Protein AF-R4WCG2-F1 (afdb_monomer_lite)

Radius of gyration: 15.19 Å; chains: 1; bounding box: 38×12×40 Å

Foldseek 3Di:
DQVVFWDKDAPPPDDPVNDQQDFDDDPDTDGPDDGDIDTDGDDDPPPD

Sequence (48 aa):
RLLYHFDWKLPDGIEPEDVDLREAAGITARKETSLILYPITRIPPGNV

Organism: NCBI:txid45619

InterPro domains:
  IPR052306 Cytochrome P450 71D [PTHR47953] (2-42)

Secondary structure (DSSP, 8-state):
-HHHHEEEEPPTT--GGGS--PBPSSSS--BSS----EEEE--PPP--

Structure (mmCIF, N/CA/C/O backbone):
data_AF-R4WCG2-F1
#
_entry.id   AF-R4WCG2-F1
#
loop_
_atom_site.group_PDB
_atom_site.id
_atom_site.type_symbol
_atom_site.label_atom_id
_atom_site.label_alt_id
_atom_site.label_comp_id
_atom_site.label_asym_id
_atom_site.label_entity_id
_atom_site.label_seq_id
_atom_site.pdbx_PDB_ins_code
_atom_site.Cartn_x
_atom_site.Cartn_y
_atom_site.Cartn_z
_atom_site.occupancy
_atom_site.B_is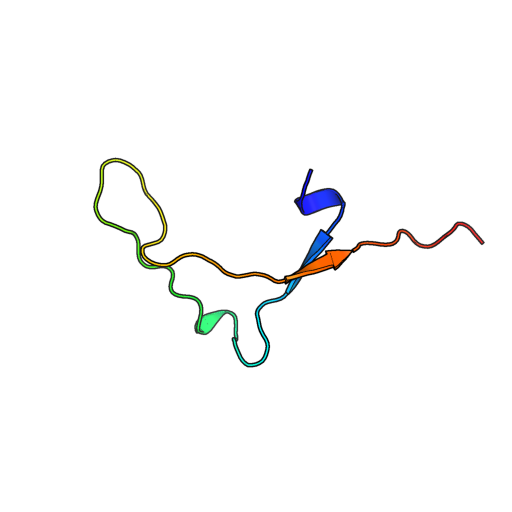o_or_equiv
_atom_site.auth_seq_id
_atom_site.auth_comp_id
_atom_site.auth_asym_id
_atom_site.auth_atom_id
_atom_site.pdbx_PDB_model_num
ATOM 1 N N . ARG A 1 1 ? 13.061 -0.270 4.210 1.00 80.19 1 ARG A N 1
ATOM 2 C CA . ARG A 1 1 ? 13.746 -0.356 2.890 1.00 80.19 1 ARG A CA 1
ATOM 3 C C . ARG A 1 1 ? 12.800 -0.596 1.709 1.00 80.19 1 ARG A C 1
ATOM 5 O O . ARG A 1 1 ? 13.210 -0.357 0.584 1.00 80.19 1 ARG A O 1
ATOM 12 N N . LEU A 1 2 ? 11.552 -1.013 1.941 1.00 89.19 2 LEU A N 1
ATOM 13 C CA . LEU A 1 2 ? 10.571 -1.309 0.890 1.00 89.19 2 LEU A CA 1
ATOM 14 C C . LEU A 1 2 ? 10.366 -0.161 -0.123 1.00 89.19 2 LEU A C 1
ATOM 16 O O . LEU A 1 2 ? 10.422 -0.403 -1.320 1.00 89.19 2 LEU A O 1
ATOM 20 N N . LEU A 1 3 ? 10.275 1.088 0.344 1.00 90.06 3 LEU A N 1
ATOM 21 C CA . LEU A 1 3 ? 10.108 2.276 -0.515 1.00 90.06 3 LEU A CA 1
ATOM 22 C C . LEU A 1 3 ? 11.327 2.625 -1.395 1.00 90.06 3 LEU A C 1
ATOM 24 O O . LEU A 1 3 ? 11.215 3.453 -2.293 1.00 90.06 3 LEU A O 1
ATOM 28 N N . TYR A 1 4 ? 12.502 2.049 -1.118 1.00 87.81 4 TYR A N 1
ATOM 29 C CA . TYR A 1 4 ? 13.718 2.309 -1.900 1.00 87.81 4 TYR A CA 1
ATOM 30 C C . TYR A 1 4 ? 13.877 1.314 -3.055 1.00 87.81 4 TYR A C 1
ATOM 32 O O . TYR A 1 4 ? 14.303 1.696 -4.139 1.00 87.81 4 TYR A O 1
ATOM 40 N N . HIS A 1 5 ? 13.519 0.048 -2.825 1.00 88.00 5 HIS A N 1
ATOM 41 C CA . HIS A 1 5 ? 13.696 -1.030 -3.804 1.00 88.00 5 HIS A CA 1
ATOM 42 C C . HIS A 1 5 ? 12.494 -1.231 -4.722 1.00 88.00 5 HIS A C 1
ATOM 44 O O . HIS A 1 5 ? 12.651 -1.824 -5.786 1.00 88.00 5 HIS A O 1
ATOM 50 N N . PHE A 1 6 ? 11.315 -0.764 -4.314 1.00 93.94 6 PHE A N 1
ATOM 51 C CA . PHE A 1 6 ? 10.085 -1.004 -5.048 1.00 93.94 6 PHE A CA 1
ATOM 52 C C . PHE A 1 6 ? 9.316 0.287 -5.284 1.00 93.94 6 PHE A C 1
ATOM 54 O O . PHE A 1 6 ? 9.120 1.086 -4.363 1.00 93.94 6 PHE A O 1
ATOM 61 N N . ASP A 1 7 ? 8.850 0.432 -6.516 1.00 93.00 7 ASP A N 1
ATOM 62 C CA . ASP A 1 7 ? 7.624 1.154 -6.805 1.00 93.00 7 ASP A CA 1
ATOM 63 C C . ASP A 1 7 ? 6.420 0.292 -6.426 1.00 93.00 7 ASP A C 1
ATOM 65 O O . ASP A 1 7 ? 6.530 -0.923 -6.251 1.00 93.00 7 ASP A O 1
ATOM 69 N N . TRP A 1 8 ? 5.265 0.927 -6.270 1.00 94.25 8 TRP A N 1
ATOM 70 C CA . TRP A 1 8 ? 4.045 0.264 -5.828 1.00 94.25 8 TRP A CA 1
ATOM 71 C C . TRP A 1 8 ? 2.932 0.557 -6.815 1.00 94.25 8 TRP A C 1
ATOM 73 O O . TRP A 1 8 ? 2.755 1.701 -7.231 1.00 94.25 8 TRP A O 1
ATOM 83 N N . LYS A 1 9 ? 2.179 -0.481 -7.166 1.00 95.81 9 LYS A N 1
ATOM 84 C CA . LYS A 1 9 ? 1.004 -0.389 -8.031 1.00 95.81 9 LYS A CA 1
ATOM 85 C C . LYS A 1 9 ? -0.199 -0.993 -7.315 1.00 95.81 9 LYS A C 1
ATOM 87 O O . LYS A 1 9 ? -0.051 -1.974 -6.584 1.00 95.81 9 LYS A O 1
ATOM 92 N N . LEU A 1 10 ? -1.377 -0.418 -7.527 1.00 96.94 10 LEU A N 1
ATOM 93 C CA . LEU A 1 10 ? -2.633 -1.045 -7.125 1.00 96.94 10 LEU A CA 1
ATOM 94 C C . LEU A 1 10 ? -2.911 -2.303 -7.973 1.00 96.94 10 LEU A C 1
ATOM 96 O O . LEU A 1 10 ? -2.380 -2.427 -9.085 1.00 96.94 10 LEU A O 1
ATOM 100 N N . PRO A 1 11 ? -3.711 -3.254 -7.458 1.00 95.94 11 PRO A N 1
ATOM 101 C CA . PRO A 1 11 ? -4.230 -4.349 -8.266 1.00 95.94 11 PRO A CA 1
ATOM 102 C C . PRO A 1 11 ? -4.955 -3.842 -9.516 1.00 95.94 11 PRO A C 1
ATOM 104 O O . PRO A 1 11 ? -5.479 -2.730 -9.532 1.00 95.94 11 PRO A O 1
ATOM 107 N N . ASP A 1 12 ? -4.978 -4.654 -10.572 1.00 95.12 12 ASP A N 1
ATOM 108 C CA . ASP A 1 12 ? -5.619 -4.253 -11.824 1.00 95.12 12 ASP A CA 1
ATOM 109 C C . ASP A 1 12 ? -7.116 -3.979 -11.617 1.00 95.12 12 ASP A C 1
ATOM 111 O O . ASP A 1 12 ? -7.815 -4.750 -10.958 1.00 95.12 12 ASP A O 1
ATOM 115 N N . GLY A 1 13 ? -7.594 -2.875 -12.196 1.00 95.31 13 GLY A N 1
ATOM 116 C CA . GLY A 1 13 ? -8.986 -2.436 -12.079 1.00 95.31 13 GLY A CA 1
ATOM 117 C C . GLY A 1 13 ? -9.339 -1.747 -10.758 1.00 95.31 13 GLY A C 1
ATOM 118 O O . GLY A 1 13 ? -10.520 -1.516 -10.529 1.00 95.31 13 GLY A O 1
ATOM 119 N N . ILE A 1 14 ? -8.352 -1.445 -9.907 1.00 96.31 14 ILE A N 1
ATOM 120 C CA . ILE A 1 14 ? -8.529 -0.641 -8.693 1.00 96.31 14 ILE A CA 1
ATOM 121 C C . ILE A 1 14 ? -7.898 0.731 -8.910 1.00 96.31 14 ILE A C 1
ATOM 123 O O . ILE A 1 14 ? -6.676 0.838 -9.058 1.00 96.31 14 ILE A O 1
ATOM 127 N N . GLU A 1 15 ? -8.724 1.771 -8.882 1.00 95.94 15 GLU A N 1
ATOM 128 C CA . GLU A 1 15 ? -8.277 3.159 -8.928 1.00 95.94 15 GLU A CA 1
ATOM 129 C C . GLU A 1 15 ? -7.989 3.690 -7.509 1.00 95.94 15 GLU A C 1
ATOM 131 O O . GLU A 1 15 ? -8.435 3.113 -6.509 1.00 95.94 15 GLU A O 1
ATOM 136 N N . PRO A 1 16 ? -7.215 4.780 -7.361 1.00 94.19 16 PRO A N 1
ATOM 137 C CA . PRO A 1 16 ? -6.915 5.360 -6.051 1.00 94.19 16 PRO A CA 1
ATOM 138 C C . PRO A 1 16 ? -8.158 5.719 -5.229 1.00 94.19 16 PRO A C 1
ATOM 140 O O . PRO A 1 16 ? -8.139 5.589 -4.006 1.00 94.19 16 PRO A O 1
ATOM 143 N N . GLU A 1 17 ? -9.232 6.149 -5.887 1.00 95.62 17 GLU A N 1
ATOM 144 C CA . GLU A 1 17 ? -10.496 6.535 -5.259 1.00 95.62 17 GLU A CA 1
ATOM 145 C C . GLU A 1 17 ? -11.275 5.331 -4.709 1.00 95.62 17 GLU A C 1
ATOM 147 O O . GLU A 1 17 ? -12.064 5.490 -3.777 1.00 95.62 17 GLU A O 1
ATOM 152 N N . ASP A 1 18 ? -11.021 4.126 -5.230 1.00 95.56 18 ASP A N 1
ATOM 153 C CA . ASP A 1 18 ? -11.639 2.880 -4.759 1.00 95.56 18 ASP A CA 1
ATOM 154 C C . ASP A 1 18 ? -11.012 2.376 -3.448 1.00 95.56 18 ASP A C 1
ATOM 156 O O . ASP A 1 18 ? -11.535 1.472 -2.787 1.00 95.56 18 ASP A O 1
ATOM 160 N N . VAL A 1 19 ? -9.862 2.932 -3.054 1.00 94.56 19 VAL A N 1
ATOM 161 C CA . VAL A 1 19 ? -9.161 2.525 -1.839 1.00 94.56 19 VAL A CA 1
ATOM 162 C C . VAL A 1 19 ? -9.942 2.990 -0.613 1.00 94.56 19 VAL A C 1
ATOM 164 O O . VAL A 1 19 ? -9.961 4.168 -0.273 1.00 94.56 19 VAL A O 1
ATOM 167 N N . ASP A 1 20 ? -10.496 2.037 0.135 1.00 93.94 20 ASP A N 1
ATOM 168 C CA . ASP A 1 20 ? -11.141 2.321 1.418 1.00 93.94 20 ASP A CA 1
ATOM 169 C C . ASP A 1 20 ? -10.128 2.900 2.420 1.00 93.94 20 ASP A C 1
ATOM 171 O O . ASP A 1 20 ? -9.116 2.263 2.737 1.00 93.94 20 ASP A O 1
ATOM 175 N N . LEU A 1 21 ? -10.389 4.114 2.903 1.00 92.44 21 LEU A N 1
ATOM 176 C CA . LEU A 1 21 ? -9.566 4.837 3.879 1.00 92.44 21 LEU A CA 1
ATOM 177 C C . LEU A 1 21 ? -10.211 4.910 5.266 1.00 92.44 21 LEU A C 1
ATOM 179 O O . LEU A 1 21 ? -9.661 5.572 6.145 1.00 92.44 21 LEU A O 1
ATOM 183 N N . ARG A 1 22 ? -11.351 4.241 5.485 1.00 96.19 22 ARG A N 1
ATOM 184 C CA . ARG A 1 22 ? -11.991 4.199 6.803 1.00 96.19 22 ARG A CA 1
ATOM 185 C C . ARG A 1 22 ? -11.049 3.596 7.837 1.00 96.19 22 ARG A C 1
ATOM 187 O O . ARG A 1 22 ? -10.240 2.713 7.536 1.00 96.19 22 ARG A O 1
ATOM 194 N N . GLU A 1 23 ? -11.154 4.081 9.066 1.00 96.12 23 GLU A N 1
ATOM 195 C CA . GLU A 1 23 ? -10.350 3.607 10.186 1.00 96.12 23 GLU A CA 1
ATOM 196 C C . GLU A 1 23 ? -11.102 2.551 10.998 1.00 96.12 23 GLU A C 1
ATOM 198 O O . GLU A 1 23 ? -12.303 2.658 11.240 1.00 96.12 23 GLU A O 1
ATOM 203 N N . ALA A 1 24 ? -10.379 1.531 11.458 1.00 95.44 24 ALA A N 1
ATOM 204 C CA . ALA A 1 24 ? -10.914 0.567 12.403 1.00 95.44 24 ALA A CA 1
ATOM 205 C C . ALA A 1 24 ? -11.082 1.216 13.782 1.00 95.44 24 ALA A C 1
ATOM 207 O O . ALA A 1 24 ? -10.210 1.955 14.241 1.00 95.44 24 ALA A O 1
ATOM 208 N N . ALA A 1 25 ? -12.135 0.835 14.503 1.00 94.19 25 ALA A N 1
ATOM 209 C CA . ALA A 1 25 ? -12.279 1.206 15.905 1.00 94.19 25 ALA A CA 1
ATOM 210 C C . ALA A 1 25 ? -11.130 0.625 16.755 1.00 94.19 25 ALA A C 1
ATOM 212 O O . ALA A 1 25 ? -10.782 -0.555 16.636 1.00 94.19 25 ALA A O 1
ATOM 213 N N . GLY A 1 26 ? -10.559 1.443 17.640 1.00 93.38 26 GLY A N 1
ATOM 214 C CA . GLY A 1 26 ? -9.511 1.020 18.564 1.00 93.38 26 GLY A CA 1
ATOM 215 C C . GLY A 1 26 ? -8.698 2.181 19.128 1.00 93.38 26 GLY A C 1
ATOM 216 O O . GLY A 1 26 ? -8.957 3.343 18.841 1.00 93.38 26 GLY A O 1
ATOM 217 N N . ILE A 1 27 ? -7.699 1.846 19.946 1.00 95.62 27 ILE A N 1
ATOM 218 C CA . ILE A 1 27 ? -6.790 2.823 20.575 1.00 95.62 27 ILE A CA 1
ATOM 219 C C . ILE A 1 27 ? -5.838 3.441 19.535 1.00 95.62 27 ILE A C 1
ATOM 221 O O . ILE A 1 27 ? -5.376 4.567 19.694 1.00 9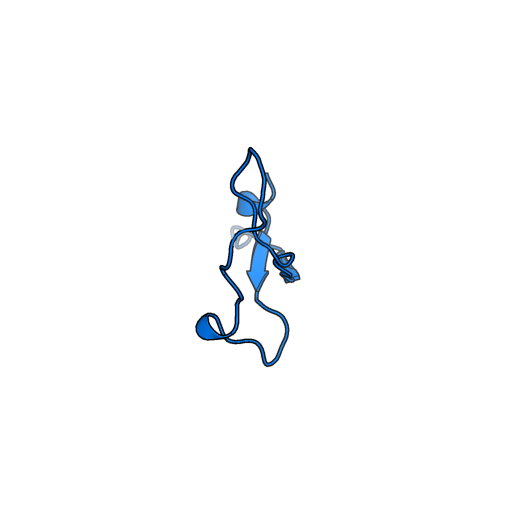5.62 27 ILE A O 1
ATOM 225 N N . THR A 1 28 ? -5.544 2.704 18.463 1.00 94.62 28 THR A N 1
ATOM 226 C CA . THR A 1 28 ? -4.646 3.122 17.382 1.00 94.62 28 THR A CA 1
ATOM 227 C C . THR A 1 28 ? -5.420 3.333 16.091 1.00 94.62 28 THR A C 1
ATOM 229 O O . THR A 1 28 ? -6.179 2.448 15.693 1.00 94.62 28 THR A O 1
ATOM 232 N N . ALA A 1 29 ? -5.141 4.430 15.388 1.00 91.25 29 ALA A N 1
ATOM 233 C CA . ALA A 1 29 ? -5.619 4.638 14.028 1.00 91.25 29 ALA A CA 1
ATOM 234 C C . ALA A 1 29 ? -4.969 3.611 13.086 1.00 91.25 29 ALA A C 1
ATOM 236 O O . ALA A 1 29 ? -3.753 3.599 12.882 1.00 91.25 29 ALA A O 1
ATOM 237 N N . ARG A 1 30 ? -5.784 2.709 12.540 1.00 94.31 30 ARG A N 1
ATOM 238 C CA . ARG A 1 30 ? -5.401 1.780 11.471 1.00 94.31 30 ARG A CA 1
ATOM 239 C C . ARG A 1 30 ? -6.517 1.741 10.444 1.00 94.31 30 ARG A C 1
ATOM 241 O O . ARG A 1 30 ? -7.674 1.909 10.815 1.00 94.31 30 ARG A O 1
ATOM 248 N N . LYS A 1 31 ? -6.196 1.429 9.190 1.00 94.50 31 LYS A N 1
ATOM 249 C CA . LYS A 1 31 ? -7.227 1.177 8.179 1.00 94.50 31 LYS A CA 1
ATOM 250 C C . LYS A 1 31 ? -8.139 0.024 8.610 1.00 94.50 31 LYS A C 1
ATOM 252 O O . LYS A 1 31 ? -7.654 -0.986 9.124 1.00 94.50 31 LYS A O 1
ATOM 257 N N . GLU A 1 32 ? -9.437 0.182 8.377 1.00 95.75 32 GLU A N 1
ATOM 258 C CA . GLU A 1 32 ? -10.459 -0.848 8.582 1.00 95.75 32 GLU A CA 1
ATOM 259 C C . GLU A 1 32 ? -10.181 -2.061 7.691 1.00 95.75 32 GLU A C 1
ATOM 261 O O . GLU A 1 32 ? -10.207 -3.201 8.156 1.00 95.75 32 GLU A O 1
ATOM 266 N N . THR A 1 33 ? -9.791 -1.791 6.445 1.00 94.75 33 THR A N 1
ATOM 267 C CA . THR A 1 33 ? -9.451 -2.800 5.444 1.00 94.75 33 THR A CA 1
ATOM 268 C C . THR A 1 33 ? -7.968 -2.709 5.068 1.00 94.75 33 THR A C 1
ATOM 270 O O . THR A 1 33 ? -7.408 -1.618 4.922 1.00 94.75 33 THR A O 1
ATOM 273 N N . SER A 1 34 ? -7.298 -3.854 4.904 1.00 94.38 34 SER A N 1
ATOM 274 C CA . SER A 1 34 ? -5.885 -3.896 4.507 1.00 94.38 34 SER A CA 1
ATOM 275 C C . SER A 1 34 ? -5.658 -3.254 3.134 1.00 94.38 34 SER A C 1
ATOM 277 O O . SER A 1 34 ? -6.382 -3.527 2.182 1.00 94.38 34 SER A O 1
ATOM 279 N N . LEU A 1 35 ? -4.614 -2.428 3.017 1.00 94.75 35 LEU A N 1
ATOM 280 C CA . LEU A 1 35 ? -4.158 -1.909 1.728 1.00 94.75 35 LEU A CA 1
ATOM 281 C C . LEU A 1 35 ? -3.361 -2.992 0.989 1.00 94.75 35 LEU A C 1
ATOM 283 O O . LEU A 1 35 ? -2.364 -3.485 1.517 1.00 94.75 35 LEU A O 1
ATOM 287 N N . ILE A 1 36 ? -3.783 -3.329 -0.229 1.00 95.12 36 ILE A N 1
ATOM 288 C CA . ILE A 1 36 ? -3.105 -4.300 -1.094 1.00 95.12 36 ILE A CA 1
ATOM 289 C C . ILE A 1 36 ? -2.368 -3.552 -2.201 1.00 95.12 36 ILE A C 1
ATOM 291 O O . ILE A 1 36 ? -2.945 -2.696 -2.864 1.00 95.12 36 ILE A O 1
ATOM 295 N N . LEU A 1 37 ? -1.091 -3.880 -2.392 1.00 95.81 37 LEU A N 1
ATOM 296 C CA . LEU A 1 37 ? -0.231 -3.298 -3.419 1.00 95.81 37 LEU A CA 1
ATOM 297 C C . LEU A 1 37 ? 0.674 -4.378 -4.009 1.00 95.81 37 LEU A C 1
ATOM 299 O O . LEU A 1 37 ? 1.116 -5.285 -3.298 1.00 95.81 37 LEU A O 1
ATOM 303 N N . TYR A 1 38 ? 1.002 -4.238 -5.288 1.00 95.75 38 TYR A N 1
ATOM 304 C CA . TYR A 1 38 ? 1.997 -5.057 -5.964 1.00 95.75 38 TYR A CA 1
ATOM 305 C C . TYR A 1 38 ? 3.336 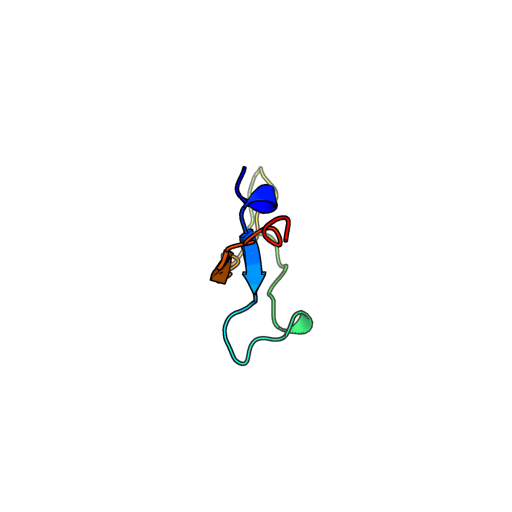-4.316 -6.036 1.00 95.75 38 TYR A C 1
ATOM 307 O O . TYR A 1 38 ? 3.374 -3.173 -6.505 1.00 95.75 38 TYR A O 1
ATOM 315 N N . PRO A 1 39 ? 4.436 -4.932 -5.565 1.00 95.38 39 PRO A N 1
ATOM 316 C CA . PRO A 1 39 ? 5.758 -4.336 -5.662 1.00 95.38 39 PRO A CA 1
ATOM 317 C C . PRO A 1 39 ? 6.289 -4.444 -7.095 1.00 95.38 39 PRO A C 1
ATOM 319 O O . PRO A 1 39 ? 6.271 -5.514 -7.703 1.00 95.38 39 PRO A O 1
ATOM 322 N N . ILE A 1 40 ? 6.820 -3.342 -7.609 1.00 94.50 40 ILE A N 1
ATOM 323 C CA . ILE A 1 40 ? 7.530 -3.268 -8.885 1.00 94.50 40 ILE A CA 1
ATOM 324 C C . ILE A 1 40 ? 8.993 -2.976 -8.577 1.00 94.50 40 ILE A C 1
ATOM 326 O O . ILE A 1 40 ? 9.316 -1.930 -8.020 1.00 94.50 40 ILE A O 1
ATOM 330 N N . THR A 1 41 ? 9.892 -3.900 -8.911 1.00 92.62 41 THR A N 1
ATOM 331 C CA . THR A 1 41 ? 11.326 -3.737 -8.636 1.00 92.62 41 THR A CA 1
ATOM 332 C C . THR A 1 41 ? 11.888 -2.530 -9.377 1.00 92.62 41 THR A C 1
ATOM 334 O O . THR A 1 41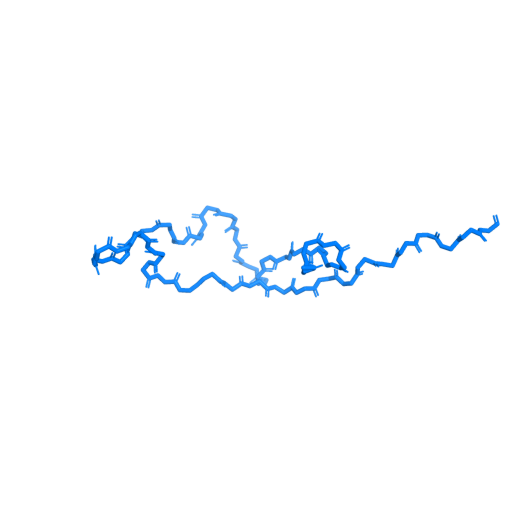 ? 11.868 -2.484 -10.607 1.00 92.62 41 THR A O 1
ATOM 337 N N . ARG A 1 42 ? 12.462 -1.584 -8.631 1.00 86.75 42 ARG A N 1
ATOM 338 C CA . ARG A 1 42 ? 13.259 -0.498 -9.198 1.00 86.75 42 ARG A CA 1
ATOM 339 C C . ARG A 1 42 ? 14.608 -1.056 -9.619 1.00 86.75 42 ARG A C 1
ATOM 341 O O . ARG A 1 42 ? 15.472 -1.307 -8.779 1.00 86.75 42 ARG A O 1
ATOM 348 N N . ILE A 1 43 ? 14.784 -1.252 -10.919 1.00 79.25 43 ILE A N 1
ATOM 349 C CA . ILE A 1 43 ? 16.101 -1.507 -11.496 1.00 79.25 43 ILE A CA 1
ATOM 350 C C . ILE A 1 43 ? 16.704 -0.129 -11.787 1.00 79.25 43 ILE A C 1
ATOM 352 O O . ILE A 1 43 ? 16.183 0.569 -12.660 1.00 79.25 43 ILE A O 1
ATOM 356 N N . PRO A 1 44 ? 17.739 0.321 -11.052 1.00 68.88 44 PRO A N 1
ATOM 357 C CA . PRO A 1 44 ? 18.421 1.552 -11.421 1.00 68.88 44 PRO A CA 1
ATOM 358 C C . PRO A 1 44 ? 18.967 1.393 -12.848 1.00 68.88 44 PRO A C 1
ATOM 360 O O . PRO A 1 44 ? 19.461 0.307 -13.171 1.00 68.88 44 PRO A O 1
ATOM 363 N N . PRO A 1 45 ? 18.871 2.423 -13.710 1.00 65.06 45 PRO A N 1
ATOM 364 C CA . PRO A 1 45 ? 19.466 2.353 -15.035 1.00 65.06 45 PRO A CA 1
ATOM 365 C C . PRO A 1 45 ? 20.944 2.002 -14.862 1.00 65.06 45 PRO A C 1
ATOM 367 O O . PRO A 1 45 ? 21.667 2.683 -14.134 1.00 65.06 45 PRO A O 1
ATOM 370 N N . GLY A 1 46 ? 21.367 0.879 -15.449 1.00 63.69 46 GLY A N 1
ATOM 371 C CA . GLY A 1 46 ? 22.773 0.502 -15.452 1.00 63.69 46 GLY A CA 1
ATOM 372 C C . GLY A 1 46 ? 23.557 1.633 -16.103 1.00 63.69 46 GLY A C 1
ATOM 373 O O . GLY A 1 46 ? 23.144 2.113 -17.157 1.00 63.69 46 GLY A O 1
ATOM 374 N N . ASN A 1 47 ? 24.630 2.087 -15.454 1.00 58.78 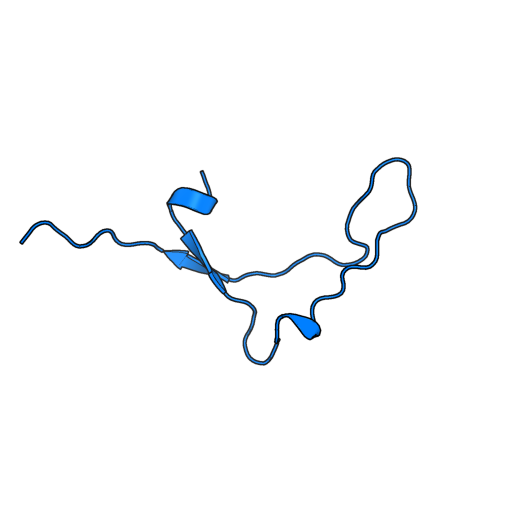47 ASN A N 1
ATOM 375 C CA . ASN A 1 47 ? 25.558 3.045 -16.046 1.00 58.78 47 ASN A CA 1
ATOM 376 C C . ASN A 1 47 ? 26.089 2.429 -17.350 1.00 58.78 47 ASN A C 1
ATOM 378 O O . ASN A 1 47 ? 26.946 1.545 -17.300 1.00 58.78 47 ASN A O 1
ATOM 382 N N . VAL A 1 48 ? 25.505 2.835 -18.478 1.00 54.62 48 VAL A N 1
ATOM 383 C CA . VAL A 1 48 ? 26.047 2.615 -19.822 1.00 54.62 48 VAL A CA 1
ATOM 384 C C . VAL A 1 48 ? 27.240 3.526 -20.052 1.00 54.62 48 VAL A C 1
ATOM 386 O O . VAL A 1 48 ? 27.220 4.665 -19.529 1.00 54.62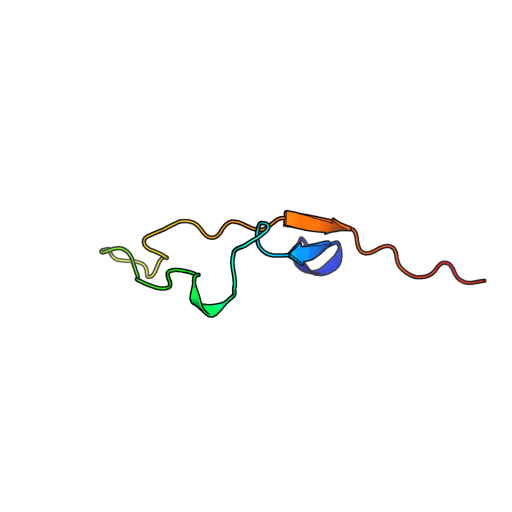 48 VAL A O 1
#

pLDDT: mean 90.12, std 10.31, range [54.62, 96.94]